Protein AF-A0A359HKV7-F1 (afdb_monomer_lite)

Radius of gyration: 12.98 Å; chains: 1; bounding box: 37×22×26 Å

Structure (mmCIF, N/CA/C/O backbone):
data_AF-A0A359HKV7-F1
#
_entry.id   AF-A0A359HKV7-F1
#
loop_
_atom_site.group_PDB
_atom_site.id
_atom_site.type_symbol
_atom_site.label_atom_id
_atom_site.label_alt_id
_atom_site.label_comp_id
_atom_site.label_asym_id
_atom_site.label_entity_id
_atom_site.label_seq_id
_atom_site.pdbx_PDB_ins_code
_atom_site.Cartn_x
_atom_site.Cartn_y
_atom_site.Cartn_z
_atom_site.occupancy
_atom_site.B_iso_or_equiv
_atom_site.auth_seq_id
_atom_site.auth_comp_id
_atom_site.auth_asym_id
_atom_site.auth_atom_id
_atom_site.pdbx_PDB_model_num
ATOM 1 N N . MET A 1 1 ? -1.077 6.255 -7.325 1.00 81.31 1 MET A N 1
ATOM 2 C CA . MET A 1 1 ? -0.539 6.173 -5.936 1.00 81.31 1 MET A CA 1
ATOM 3 C C . MET A 1 1 ? 0.964 5.879 -5.817 1.00 81.31 1 MET A C 1
ATOM 5 O O . MET A 1 1 ? 1.604 6.474 -4.959 1.00 81.31 1 MET A O 1
ATOM 9 N N . GLY A 1 2 ? 1.560 5.001 -6.640 1.00 85.06 2 GLY A N 1
ATOM 10 C CA . GLY A 1 2 ? 2.969 4.587 -6.469 1.00 85.06 2 GLY A CA 1
ATOM 11 C C . GLY A 1 2 ? 4.012 5.719 -6.488 1.00 85.06 2 GLY A C 1
ATOM 12 O O . GLY A 1 2 ? 4.953 5.694 -5.703 1.00 85.06 2 GLY A O 1
ATOM 13 N N . ILE A 1 3 ? 3.822 6.755 -7.316 1.00 92.56 3 ILE A N 1
ATOM 14 C CA . ILE A 1 3 ? 4.738 7.914 -7.362 1.00 92.56 3 ILE A CA 1
ATOM 15 C C . ILE A 1 3 ? 4.708 8.705 -6.046 1.00 92.56 3 ILE A C 1
ATOM 17 O O . ILE A 1 3 ? 5.760 9.083 -5.540 1.00 92.56 3 ILE A O 1
ATOM 21 N N . ALA A 1 4 ? 3.521 8.915 -5.466 1.00 93.38 4 ALA A N 1
ATOM 22 C CA . ALA A 1 4 ? 3.378 9.618 -4.191 1.00 93.38 4 ALA A CA 1
ATOM 23 C C . ALA A 1 4 ? 4.093 8.870 -3.054 1.00 93.38 4 ALA A C 1
ATOM 25 O O . ALA A 1 4 ? 4.810 9.484 -2.269 1.00 93.38 4 ALA A O 1
ATOM 26 N N . TYR A 1 5 ? 3.972 7.538 -3.026 1.00 94.50 5 TYR A N 1
ATOM 27 C CA . TYR A 1 5 ? 4.723 6.697 -2.093 1.00 94.50 5 TYR A CA 1
ATOM 28 C C . TYR A 1 5 ? 6.232 6.827 -2.282 1.00 94.50 5 TYR A C 1
ATOM 30 O O . TYR A 1 5 ? 6.951 7.010 -1.308 1.00 94.50 5 TYR A O 1
ATOM 38 N N . LYS A 1 6 ? 6.725 6.782 -3.524 1.00 93.69 6 LYS A N 1
ATOM 39 C CA . LYS A 1 6 ? 8.161 6.932 -3.789 1.00 93.69 6 LYS A CA 1
ATOM 40 C C . LYS A 1 6 ? 8.704 8.283 -3.360 1.00 93.69 6 LYS A C 1
ATOM 42 O O . LYS A 1 6 ? 9.809 8.338 -2.837 1.00 93.69 6 LYS A O 1
ATOM 47 N N . LEU A 1 7 ? 7.940 9.351 -3.573 1.00 95.12 7 LEU A N 1
ATOM 48 C CA . LEU A 1 7 ? 8.315 1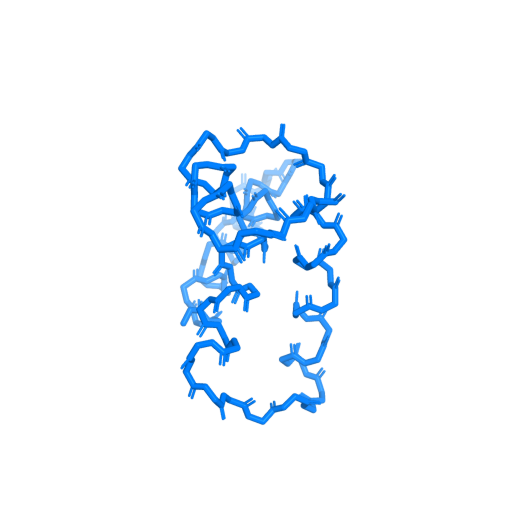0.676 -3.097 1.00 95.12 7 LEU A CA 1
ATOM 49 C C . LEU A 1 7 ? 8.414 10.694 -1.568 1.00 95.12 7 LEU A C 1
ATOM 51 O O . LEU A 1 7 ? 9.423 11.143 -1.038 1.00 95.12 7 LEU A O 1
ATOM 55 N N . ALA A 1 8 ? 7.410 10.158 -0.868 1.00 94.06 8 ALA A N 1
ATOM 56 C CA . ALA A 1 8 ? 7.431 10.061 0.591 1.00 94.06 8 ALA A CA 1
ATOM 57 C C . ALA A 1 8 ? 8.608 9.206 1.097 1.00 94.06 8 ALA A C 1
ATOM 59 O O . ALA A 1 8 ? 9.342 9.638 1.977 1.00 94.06 8 ALA A O 1
ATOM 60 N N . ALA A 1 9 ? 8.852 8.046 0.483 1.00 92.62 9 ALA A N 1
ATOM 61 C CA . ALA A 1 9 ? 9.961 7.162 0.836 1.00 92.62 9 ALA A CA 1
ATOM 62 C C . ALA A 1 9 ? 11.334 7.811 0.582 1.00 92.62 9 ALA A C 1
ATOM 64 O O . ALA A 1 9 ? 12.256 7.649 1.378 1.00 92.62 9 ALA A O 1
ATOM 65 N N . ALA A 1 10 ? 11.476 8.577 -0.504 1.00 94.56 10 ALA A N 1
ATOM 66 C CA . ALA A 1 10 ? 12.694 9.334 -0.776 1.00 94.56 10 ALA A CA 1
ATOM 67 C C . ALA A 1 10 ? 12.910 10.450 0.258 1.00 94.56 10 ALA A C 1
ATOM 69 O O . ALA A 1 10 ? 14.037 10.658 0.700 1.00 94.56 10 ALA A O 1
ATOM 70 N N . LEU A 1 11 ? 11.844 11.139 0.680 1.00 94.31 11 LEU A N 1
ATOM 71 C CA . LEU A 1 11 ? 11.920 12.142 1.744 1.00 94.31 11 LEU A CA 1
ATOM 72 C C . LEU A 1 11 ? 12.309 11.518 3.086 1.00 94.31 11 LEU A C 1
ATOM 74 O O . LEU A 1 11 ? 13.164 12.068 3.771 1.00 94.31 11 LEU A O 1
ATOM 78 N N . ASP A 1 12 ? 11.757 10.356 3.435 1.00 93.25 12 ASP A N 1
ATOM 79 C CA . ASP A 1 12 ? 12.145 9.632 4.650 1.00 93.25 12 ASP A CA 1
ATOM 80 C C . ASP A 1 12 ? 13.633 9.286 4.659 1.00 93.25 12 ASP A C 1
ATOM 82 O O . ASP A 1 12 ? 14.304 9.457 5.678 1.00 93.25 12 ASP A O 1
ATOM 86 N N . GLN A 1 13 ? 14.163 8.865 3.508 1.00 91.50 13 GLN A N 1
ATOM 87 C CA . GLN A 1 13 ? 15.587 8.604 3.345 1.00 91.50 13 GLN A CA 1
ATOM 88 C C . GLN A 1 13 ? 16.425 9.883 3.495 1.00 91.50 13 GLN A C 1
ATOM 90 O O . GLN A 1 13 ? 17.471 9.847 4.138 1.00 91.50 13 GLN A O 1
ATOM 95 N N . GLN A 1 14 ? 15.987 11.008 2.919 1.00 93.88 14 GLN A N 1
ATOM 96 C CA . GLN A 1 14 ? 16.710 12.284 3.012 1.00 93.88 14 GLN A CA 1
ATOM 97 C C . GLN A 1 14 ? 16.672 12.910 4.409 1.00 93.88 14 GLN A C 1
ATOM 99 O O . GLN A 1 14 ? 17.602 13.623 4.774 1.00 93.88 14 GLN A O 1
ATOM 104 N N . LEU A 1 15 ? 15.611 12.662 5.174 1.00 93.12 15 LEU A N 1
ATOM 105 C CA . LEU A 1 15 ? 15.445 13.158 6.540 1.00 93.12 15 LEU A CA 1
ATOM 106 C C . LEU A 1 15 ? 16.034 12.209 7.597 1.00 93.12 15 LEU A C 1
ATOM 108 O O . LEU A 1 15 ? 15.883 12.471 8.786 1.00 93.12 15 LEU A O 1
ATOM 112 N N . GLU A 1 16 ? 16.682 11.116 7.175 1.00 89.62 16 GLU A N 1
ATOM 113 C CA . GLU A 1 16 ? 17.245 10.079 8.053 1.00 89.62 16 GLU A CA 1
ATOM 114 C C . GLU A 1 16 ? 16.211 9.511 9.048 1.00 89.62 16 GLU A C 1
ATOM 116 O O . GLU A 1 16 ? 16.521 9.137 10.184 1.00 89.62 16 GLU A O 1
ATOM 121 N N . ASN A 1 17 ? 14.950 9.421 8.612 1.00 87.00 17 ASN A N 1
ATOM 122 C CA . ASN A 1 17 ? 13.869 8.901 9.438 1.00 87.00 17 ASN A CA 1
ATOM 123 C C . ASN A 1 17 ? 14.109 7.418 9.740 1.00 87.00 17 ASN A C 1
ATOM 125 O O . ASN A 1 17 ? 14.047 6.560 8.864 1.00 87.00 17 ASN A O 1
ATOM 129 N N . THR A 1 18 ? 14.294 7.088 11.017 1.00 77.31 18 THR A N 1
ATOM 130 C CA . THR A 1 18 ? 14.609 5.717 11.458 1.00 77.31 18 THR A CA 1
ATOM 131 C C . THR A 1 18 ? 13.439 4.739 11.317 1.00 77.31 18 THR A C 1
ATOM 133 O O . THR A 1 18 ? 13.638 3.532 11.413 1.00 77.31 18 THR A O 1
ATOM 136 N N . LYS A 1 19 ? 12.214 5.247 11.137 1.00 79.06 19 LYS A N 1
ATOM 137 C CA . LYS A 1 19 ? 10.972 4.456 11.119 1.00 79.06 19 LYS A CA 1
ATOM 138 C C . LYS A 1 19 ? 10.240 4.443 9.772 1.00 79.06 19 LYS A C 1
ATOM 140 O O . LYS A 1 19 ? 9.153 3.889 9.728 1.00 79.06 19 LYS A O 1
ATOM 145 N N . SER A 1 20 ? 10.794 5.045 8.716 1.00 83.81 20 SER A N 1
ATOM 146 C CA . SER A 1 20 ? 10.171 5.145 7.379 1.00 83.81 20 SER A CA 1
ATOM 147 C C . SER A 1 20 ? 8.641 5.374 7.391 1.00 83.81 20 SER A C 1
ATOM 149 O O . SER A 1 20 ? 7.896 4.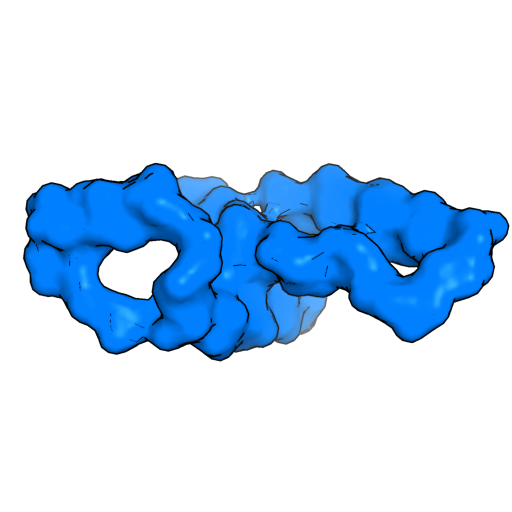486 6.973 1.00 83.81 20 SER A O 1
ATOM 151 N N . PRO A 1 21 ? 8.151 6.539 7.868 1.00 87.00 21 PRO A N 1
ATOM 152 C CA . PRO A 1 21 ? 6.725 6.893 7.897 1.00 87.00 21 PRO A CA 1
ATOM 153 C C . PRO A 1 21 ? 5.915 6.572 6.629 1.00 87.00 21 PRO A C 1
ATOM 155 O O . PRO A 1 21 ? 4.715 6.317 6.711 1.00 87.00 21 PRO A O 1
ATOM 158 N N . ALA A 1 22 ? 6.532 6.582 5.446 1.00 92.44 22 ALA A N 1
ATOM 159 C CA . ALA A 1 22 ? 5.889 6.220 4.188 1.00 92.44 22 ALA A CA 1
ATOM 160 C C . ALA A 1 22 ? 5.378 4.767 4.156 1.00 92.44 22 ALA A C 1
ATOM 162 O O . ALA A 1 22 ? 4.376 4.496 3.487 1.00 92.44 22 ALA A O 1
ATOM 163 N N . GLU A 1 23 ? 6.025 3.835 4.867 1.00 92.19 23 GLU A N 1
ATOM 164 C CA . GLU A 1 23 ? 5.624 2.420 4.901 1.00 92.19 23 GLU A CA 1
ATOM 165 C C . GLU A 1 23 ? 4.237 2.218 5.522 1.00 92.19 23 GLU A C 1
ATOM 167 O O . GLU A 1 23 ? 3.488 1.352 5.062 1.00 92.19 23 GLU A O 1
ATOM 172 N N . ASP A 1 24 ? 3.840 3.074 6.468 1.00 92.38 24 ASP A N 1
ATOM 173 C CA . ASP A 1 24 ? 2.525 3.023 7.121 1.00 92.38 24 ASP A CA 1
ATOM 174 C C . ASP A 1 24 ? 1.368 3.270 6.138 1.00 92.38 24 ASP A C 1
ATOM 176 O O . ASP A 1 24 ? 0.212 2.971 6.436 1.00 92.38 24 ASP A O 1
ATOM 180 N N . TYR A 1 25 ? 1.651 3.815 4.951 1.00 94.00 25 TYR A N 1
ATOM 181 C CA . TYR A 1 25 ? 0.663 4.128 3.913 1.00 94.00 25 TYR A CA 1
ATOM 182 C C . TYR A 1 25 ? 0.605 3.093 2.785 1.00 94.00 25 TYR A C 1
ATOM 184 O O . TYR A 1 25 ? -0.117 3.295 1.804 1.00 94.00 25 TYR A O 1
ATOM 192 N N . LEU A 1 26 ? 1.337 1.979 2.894 1.00 95.31 26 LEU A N 1
ATOM 193 C CA . LEU A 1 26 ? 1.367 0.946 1.854 1.00 95.31 26 LEU A CA 1
ATOM 194 C C . LEU A 1 26 ? -0.008 0.324 1.578 1.00 95.31 26 LEU A C 1
ATOM 196 O O . LEU A 1 26 ? -0.279 -0.065 0.444 1.00 95.31 26 LEU A O 1
ATOM 200 N N . ASP A 1 27 ? -0.896 0.267 2.567 1.00 94.94 27 ASP A N 1
ATOM 201 C CA . ASP A 1 27 ? -2.280 -0.187 2.408 1.00 94.94 27 ASP A CA 1
ATOM 202 C C . ASP A 1 27 ? -3.075 0.698 1.429 1.00 94.94 27 ASP A C 1
ATOM 204 O O . ASP A 1 27 ? -3.746 0.192 0.525 1.00 94.94 27 ASP A O 1
ATOM 208 N N . LEU A 1 28 ? -2.924 2.020 1.522 1.00 95.12 28 LEU A N 1
ATOM 209 C CA . LEU A 1 28 ? -3.519 2.980 0.587 1.00 95.12 28 LEU A CA 1
ATOM 210 C C . LEU A 1 28 ? -2.852 2.932 -0.792 1.00 95.12 28 LEU A C 1
ATOM 212 O O . LEU A 1 28 ? -3.526 3.098 -1.813 1.00 95.12 28 LEU A O 1
ATOM 216 N N . VAL A 1 29 ? -1.542 2.671 -0.844 1.00 96.75 29 VAL A N 1
ATOM 217 C CA . VAL A 1 29 ? -0.824 2.452 -2.109 1.00 96.75 29 VAL A CA 1
ATOM 218 C C . VAL A 1 29 ? -1.373 1.223 -2.821 1.00 96.75 29 VAL A C 1
ATOM 220 O O . VAL A 1 29 ? -1.641 1.299 -4.021 1.00 96.75 29 VAL A O 1
ATOM 223 N N . ALA A 1 30 ? -1.579 0.120 -2.100 1.00 96.06 30 ALA A N 1
ATOM 224 C CA . ALA A 1 30 ? -2.164 -1.094 -2.651 1.00 96.06 30 ALA A CA 1
ATOM 225 C C . ALA A 1 30 ? -3.584 -0.848 -3.165 1.00 96.06 30 ALA A C 1
ATOM 227 O O . ALA A 1 30 ? -3.864 -1.178 -4.318 1.00 96.06 30 ALA A O 1
ATOM 228 N N . LEU A 1 31 ? -4.440 -0.207 -2.358 1.00 95.38 31 LEU A N 1
ATOM 229 C CA . LEU A 1 31 ? -5.816 0.107 -2.745 1.00 95.38 31 LEU A CA 1
ATOM 230 C C . LEU A 1 31 ? -5.866 0.904 -4.052 1.00 95.38 31 LEU A C 1
ATOM 232 O O . LEU A 1 31 ? -6.540 0.492 -4.992 1.00 95.38 31 LEU A O 1
ATOM 236 N N . GLY A 1 32 ? -5.125 2.012 -4.142 1.00 96.56 32 GLY A N 1
ATOM 237 C CA . GLY A 1 32 ? -5.147 2.844 -5.343 1.00 96.56 32 GLY A CA 1
ATOM 238 C C . GLY A 1 32 ? -4.478 2.185 -6.549 1.00 96.56 32 GLY A C 1
ATOM 239 O O . GLY A 1 32 ? -4.967 2.326 -7.657 1.00 96.56 32 GLY A O 1
ATOM 240 N N . THR A 1 33 ? -3.412 1.403 -6.356 1.00 96.62 33 THR A N 1
ATOM 241 C CA . THR A 1 33 ? -2.753 0.692 -7.471 1.00 96.62 33 THR A CA 1
ATOM 242 C C . THR A 1 33 ? -3.675 -0.362 -8.094 1.00 96.62 33 THR A C 1
ATOM 244 O O . THR A 1 33 ? -3.699 -0.506 -9.315 1.00 96.62 33 THR A O 1
ATOM 247 N N . VAL A 1 34 ? -4.448 -1.082 -7.271 1.00 96.50 34 VAL A N 1
ATOM 248 C CA . VAL A 1 34 ? -5.448 -2.051 -7.750 1.00 96.50 34 VAL A CA 1
ATOM 249 C C . VAL A 1 34 ? -6.64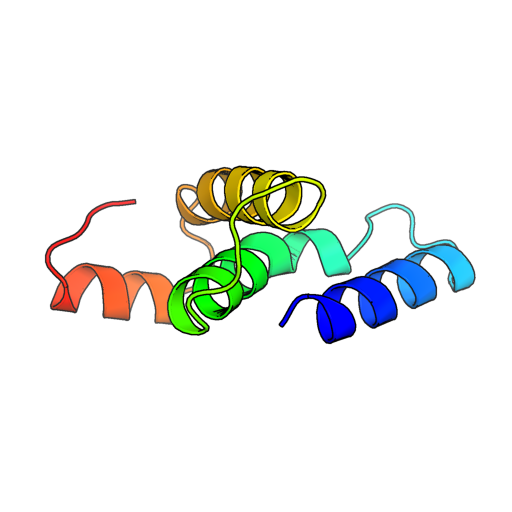5 -1.334 -8.382 1.00 96.50 34 VAL A C 1
ATOM 251 O O . VAL A 1 34 ? -7.097 -1.751 -9.445 1.00 96.50 34 VAL A O 1
ATOM 254 N N . ALA A 1 35 ? -7.125 -0.244 -7.774 1.00 96.44 35 ALA A N 1
ATOM 255 C CA . ALA A 1 35 ? -8.223 0.560 -8.317 1.00 96.44 35 ALA A CA 1
ATOM 256 C C . ALA A 1 35 ? -7.880 1.199 -9.676 1.00 96.44 35 ALA A C 1
ATOM 258 O O . ALA A 1 35 ? -8.742 1.268 -10.548 1.00 96.44 35 ALA A O 1
ATOM 259 N N . ASP A 1 36 ? -6.618 1.585 -9.884 1.00 96.94 36 ASP A N 1
ATOM 260 C CA . ASP A 1 36 ? -6.098 2.119 -11.150 1.00 96.94 36 ASP A CA 1
ATOM 261 C C . ASP A 1 36 ? -5.911 1.029 -12.235 1.00 96.94 36 ASP A C 1
ATOM 263 O O . ASP A 1 36 ? -5.454 1.335 -13.336 1.00 96.94 36 ASP A O 1
ATOM 267 N N . LEU A 1 37 ? -6.215 -0.248 -11.945 1.00 96.50 37 LEU A N 1
ATOM 268 C CA . LEU A 1 37 ? -5.973 -1.404 -12.827 1.00 96.50 37 LEU A CA 1
ATOM 269 C C . LEU A 1 37 ? -4.525 -1.476 -13.353 1.00 96.50 37 LEU A C 1
ATOM 271 O O . LEU A 1 37 ? -4.266 -1.938 -14.468 1.00 96.50 37 LEU A O 1
ATOM 275 N N . ALA A 1 38 ? -3.558 -1.023 -12.549 1.00 96.25 38 ALA A N 1
ATOM 276 C CA . ALA A 1 38 ? -2.158 -1.014 -12.946 1.00 96.25 38 ALA A CA 1
ATOM 277 C C . ALA A 1 38 ? -1.614 -2.452 -13.101 1.00 96.25 38 ALA A C 1
ATOM 279 O O . ALA A 1 38 ? -1.963 -3.335 -12.310 1.00 96.25 38 ALA A O 1
ATOM 280 N N . PRO A 1 39 ? -0.700 -2.715 -14.058 1.00 97.38 39 PRO A N 1
ATOM 281 C CA . PRO A 1 39 ? -0.093 -4.033 -14.202 1.00 97.38 39 PRO A CA 1
ATOM 282 C C . PRO A 1 39 ? 0.605 -4.482 -12.910 1.00 97.38 39 PRO A C 1
ATOM 284 O O . PRO A 1 39 ? 1.536 -3.825 -12.434 1.00 97.38 39 PRO A O 1
ATOM 287 N N . LEU A 1 40 ? 0.183 -5.624 -12.355 1.00 97.44 40 LEU A N 1
ATOM 288 C CA . LEU A 1 40 ? 0.741 -6.211 -11.129 1.00 97.44 40 LEU A CA 1
ATOM 289 C C . LEU A 1 40 ? 1.984 -7.059 -11.421 1.00 97.44 40 LEU A C 1
ATOM 291 O O . LEU A 1 40 ? 2.049 -8.261 -11.152 1.00 97.44 40 LEU A O 1
ATOM 295 N N . VAL A 1 41 ? 2.998 -6.398 -11.967 1.00 97.19 41 VAL A N 1
ATOM 296 C CA . VAL A 1 41 ? 4.323 -6.956 -12.253 1.00 97.19 41 VAL A CA 1
ATOM 297 C C . VAL A 1 41 ? 5.399 -6.114 -11.572 1.00 97.19 41 VAL A C 1
ATOM 299 O O . VAL A 1 41 ? 5.161 -4.958 -11.224 1.00 97.19 41 VAL A O 1
ATOM 302 N N . GLY A 1 42 ? 6.575 -6.704 -11.346 1.00 96.56 42 GLY A N 1
ATOM 303 C CA . GLY A 1 42 ? 7.720 -6.010 -10.754 1.00 96.56 42 GLY A CA 1
ATOM 304 C C . GLY A 1 42 ? 7.378 -5.273 -9.455 1.00 96.56 42 GLY A C 1
ATOM 305 O O . GLY A 1 42 ? 6.897 -5.868 -8.490 1.00 96.56 42 GLY A O 1
ATOM 306 N N . GLU A 1 43 ? 7.616 -3.964 -9.446 1.00 95.62 43 GLU A N 1
ATOM 307 C CA . GLU A 1 43 ? 7.442 -3.112 -8.271 1.00 95.62 43 GLU A CA 1
ATOM 308 C C . GLU A 1 43 ? 5.986 -2.989 -7.811 1.00 95.62 43 GLU A C 1
ATOM 310 O O . GLU A 1 43 ? 5.719 -3.116 -6.618 1.00 95.62 43 GLU A O 1
ATOM 315 N N . ASN A 1 44 ? 5.032 -2.825 -8.732 1.00 96.44 44 ASN A N 1
ATOM 316 C CA . ASN A 1 44 ? 3.614 -2.744 -8.371 1.00 96.44 44 ASN A CA 1
ATOM 317 C C . ASN A 1 44 ? 3.171 -4.008 -7.631 1.00 96.44 44 ASN A C 1
ATOM 319 O O . ASN A 1 44 ? 2.475 -3.929 -6.622 1.00 96.44 44 ASN A O 1
ATOM 323 N N . ARG A 1 45 ? 3.638 -5.182 -8.082 1.00 97.69 45 ARG A N 1
ATOM 324 C CA . ARG A 1 45 ? 3.379 -6.454 -7.396 1.00 97.69 45 ARG A CA 1
ATOM 325 C C . ARG A 1 45 ? 3.956 -6.465 -5.982 1.00 97.69 45 ARG A C 1
ATOM 327 O O . ARG A 1 45 ? 3.301 -6.956 -5.066 1.00 97.69 45 ARG A O 1
ATOM 334 N N . TYR A 1 46 ? 5.172 -5.953 -5.806 1.00 96.94 46 TYR A N 1
ATOM 335 C CA . TYR A 1 46 ? 5.815 -5.878 -4.496 1.00 96.94 46 TYR A CA 1
ATOM 336 C C . TYR A 1 46 ? 5.051 -4.952 -3.538 1.00 96.94 46 TYR A C 1
ATOM 338 O O . TYR A 1 46 ? 4.695 -5.380 -2.438 1.00 96.94 46 TYR A O 1
ATOM 346 N N . LEU A 1 47 ? 4.749 -3.725 -3.974 1.00 96.44 47 LEU A N 1
ATOM 347 C CA . LEU A 1 47 ? 4.043 -2.721 -3.173 1.00 96.44 47 LEU A CA 1
ATOM 348 C C . LEU A 1 47 ? 2.632 -3.180 -2.808 1.00 96.44 47 LEU A C 1
ATOM 350 O O . LEU A 1 47 ? 2.249 -3.100 -1.644 1.00 96.44 47 LEU A O 1
ATOM 354 N N . VAL A 1 48 ? 1.886 -3.732 -3.770 1.00 97.44 48 VAL A N 1
ATOM 355 C CA . VAL A 1 48 ? 0.535 -4.250 -3.523 1.00 97.44 48 VAL A CA 1
ATOM 356 C C . VAL A 1 48 ? 0.570 -5.408 -2.532 1.00 97.44 48 VAL A C 1
ATOM 358 O O . VAL A 1 48 ? -0.229 -5.424 -1.604 1.00 97.44 48 VAL A O 1
ATOM 361 N N . ARG A 1 49 ? 1.516 -6.349 -2.656 1.00 97.38 49 ARG A N 1
ATOM 362 C CA . ARG A 1 49 ? 1.630 -7.464 -1.702 1.00 97.38 49 ARG A CA 1
ATOM 363 C C . ARG A 1 49 ? 1.849 -6.964 -0.272 1.00 97.38 49 ARG A C 1
ATOM 365 O O . ARG A 1 49 ? 1.136 -7.391 0.630 1.00 97.38 49 ARG A O 1
ATOM 372 N N . ARG A 1 50 ? 2.808 -6.055 -0.073 1.00 96.00 50 ARG A N 1
ATOM 373 C CA . ARG A 1 50 ? 3.108 -5.480 1.249 1.00 96.00 50 ARG A CA 1
ATOM 374 C C . ARG A 1 50 ? 1.943 -4.650 1.786 1.00 96.00 50 ARG A C 1
ATOM 376 O O . ARG A 1 50 ? 1.604 -4.772 2.956 1.00 96.00 50 ARG A O 1
ATOM 383 N N . GLY A 1 51 ? 1.292 -3.864 0.933 1.00 95.38 51 GLY A N 1
ATOM 384 C CA . GLY A 1 51 ? 0.123 -3.083 1.319 1.00 95.38 51 GLY A CA 1
ATOM 385 C C . GLY A 1 51 ? -1.085 -3.937 1.687 1.00 95.38 51 GLY A C 1
ATOM 386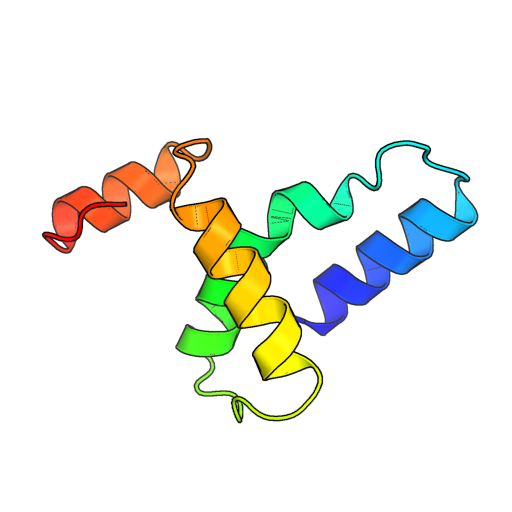 O O . GLY A 1 51 ? -1.770 -3.617 2.647 1.00 95.38 51 GLY A O 1
ATOM 387 N N . LEU A 1 52 ? -1.314 -5.063 1.006 1.00 94.94 52 LEU A N 1
ATOM 388 C CA . LEU A 1 52 ? -2.350 -6.027 1.390 1.00 94.94 52 LEU A CA 1
ATOM 389 C C . LEU A 1 52 ? -2.011 -6.764 2.693 1.00 94.94 52 LEU A C 1
ATOM 391 O O . LEU A 1 52 ? -2.912 -7.144 3.427 1.00 94.94 52 LEU A O 1
ATOM 395 N N . GLU A 1 53 ? -0.737 -6.999 3.010 1.00 94.62 53 GLU A N 1
ATOM 396 C CA . GLU A 1 53 ? -0.333 -7.504 4.333 1.00 94.62 53 GLU A CA 1
ATOM 397 C C . GLU A 1 53 ? -0.625 -6.476 5.436 1.00 94.62 53 GLU A C 1
ATOM 3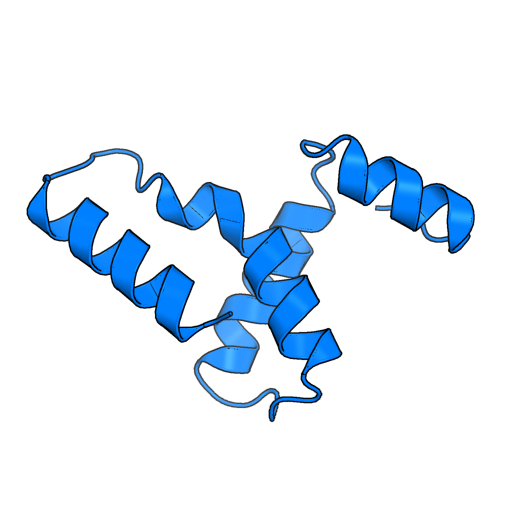99 O O . GLU A 1 53 ? -1.156 -6.848 6.481 1.00 94.62 53 GLU A O 1
ATOM 404 N N . LEU A 1 54 ? -0.349 -5.194 5.181 1.00 93.75 54 LEU A N 1
ATOM 405 C CA . LEU A 1 54 ? -0.641 -4.106 6.114 1.00 93.75 54 LEU A CA 1
ATOM 406 C C . LEU A 1 54 ? -2.147 -3.857 6.269 1.00 93.75 54 LEU A C 1
ATOM 408 O O . LEU A 1 54 ? -2.620 -3.651 7.377 1.00 93.75 54 LEU A O 1
ATOM 412 N N . MET A 1 55 ? -2.917 -3.946 5.185 1.00 93.19 55 MET A N 1
ATOM 413 C CA . MET A 1 55 ? -4.367 -3.725 5.177 1.00 93.19 55 MET A CA 1
ATOM 414 C C . MET A 1 55 ? -5.136 -4.729 6.054 1.00 93.19 55 MET A C 1
ATOM 416 O O . MET A 1 55 ? -6.210 -4.405 6.556 1.00 93.19 55 MET A O 1
ATOM 420 N N . ARG A 1 56 ? -4.571 -5.922 6.281 1.00 91.12 56 ARG A N 1
ATOM 421 C CA . ARG A 1 56 ? -5.107 -6.929 7.217 1.00 91.12 56 ARG A CA 1
ATOM 422 C C . ARG A 1 56 ? -4.877 -6.569 8.685 1.00 91.12 56 ARG A C 1
ATOM 424 O O . ARG A 1 56 ? -5.443 -7.196 9.574 1.00 91.12 56 ARG A O 1
ATOM 431 N N . GLN A 1 57 ? -4.045 -5.565 8.957 1.00 90.19 57 GLN A N 1
ATOM 432 C CA . GLN A 1 57 ? -3.845 -5.001 10.285 1.00 90.19 57 GLN A CA 1
ATOM 433 C C . GLN A 1 57 ? -4.740 -3.760 10.403 1.00 90.19 57 GLN A C 1
ATOM 435 O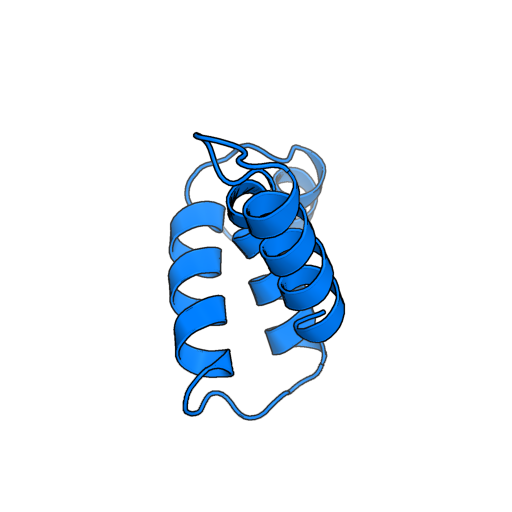 O . GLN A 1 57 ? -4.435 -2.718 9.820 1.00 90.19 57 GLN A O 1
ATOM 440 N N . PRO A 1 58 ? -5.873 -3.844 11.117 1.00 69.94 58 PRO A N 1
ATOM 441 C CA . PRO A 1 58 ? -6.890 -2.802 11.099 1.00 69.94 58 PRO A CA 1
ATOM 442 C C . PRO A 1 58 ? -6.405 -1.537 11.824 1.00 69.94 58 PRO A C 1
ATOM 444 O O . PRO A 1 58 ? -6.551 -1.415 13.036 1.00 69.94 58 PRO A O 1
ATOM 447 N N . GLN A 1 59 ? -5.837 -0.582 11.082 1.00 85.50 59 GLN A N 1
ATOM 448 C CA . GLN A 1 59 ? -5.363 0.701 11.629 1.00 85.50 59 GLN A CA 1
ATOM 449 C C . GLN A 1 59 ? -6.165 1.913 11.132 1.00 85.50 59 GLN A C 1
ATOM 451 O O . GLN A 1 59 ? -6.241 2.936 11.811 1.00 85.50 59 GLN A O 1
ATOM 456 N N . ARG A 1 60 ? -6.790 1.824 9.949 1.00 92.06 60 ARG A N 1
ATOM 457 C CA . ARG A 1 60 ? -7.497 2.948 9.315 1.00 92.06 60 ARG A CA 1
ATOM 458 C C . ARG A 1 60 ? -9.006 2.771 9.403 1.00 92.06 60 ARG A C 1
ATOM 460 O O . ARG A 1 60 ? -9.581 2.000 8.639 1.00 92.06 60 ARG A O 1
ATOM 467 N N . GLN A 1 61 ? -9.663 3.564 10.251 1.00 94.00 61 GLN A N 1
ATOM 468 C CA . GLN A 1 61 ? -11.123 3.518 10.416 1.00 94.00 61 GLN A CA 1
ATOM 469 C C . GLN A 1 61 ? -11.881 3.646 9.083 1.00 94.00 61 GLN A C 1
ATOM 471 O O . GLN A 1 61 ? -12.870 2.952 8.874 1.00 94.00 61 GLN A O 1
ATOM 476 N N . GLY A 1 62 ? -11.396 4.482 8.158 1.00 94.06 62 GLY A N 1
ATOM 477 C CA . GLY A 1 62 ? -12.000 4.629 6.832 1.00 94.06 62 GLY A CA 1
ATOM 478 C C . GLY A 1 62 ? -11.981 3.338 6.004 1.00 94.06 62 GLY A C 1
ATOM 479 O O . GLY A 1 62 ? -12.997 2.989 5.410 1.00 94.06 62 GLY A O 1
ATOM 480 N N . LEU A 1 63 ? -10.865 2.596 6.006 1.00 93.81 63 LEU A N 1
ATOM 481 C CA . LEU A 1 63 ? -10.779 1.311 5.300 1.00 93.81 63 LEU A CA 1
ATOM 482 C C . LEU A 1 63 ? -11.692 0.263 5.938 1.00 93.81 63 LEU A C 1
ATOM 484 O O . LEU A 1 63 ? -12.374 -0.453 5.215 1.00 93.81 63 LEU A O 1
ATOM 488 N N . LEU A 1 64 ? -11.772 0.225 7.271 1.00 93.56 64 LEU A N 1
ATOM 489 C CA . LEU A 1 64 ? -12.663 -0.696 7.985 1.00 93.56 64 LEU A CA 1
ATOM 490 C C . LEU A 1 64 ? -14.135 -0.438 7.662 1.00 93.56 64 LEU A C 1
ATOM 492 O O . LEU A 1 64 ? -14.890 -1.378 7.424 1.00 93.56 64 LEU A O 1
ATOM 496 N N . SER A 1 65 ? -14.538 0.832 7.593 1.00 94.88 65 SER A N 1
ATOM 497 C CA . SER A 1 65 ? -15.896 1.197 7.191 1.00 94.88 65 SER A CA 1
ATOM 498 C C . SER A 1 65 ? -16.202 0.754 5.756 1.00 94.88 65 SER A C 1
ATOM 500 O O . SER A 1 65 ? -17.271 0.201 5.505 1.00 94.88 65 SER A O 1
ATOM 502 N N . LEU A 1 66 ? -15.263 0.942 4.820 1.00 94.06 66 LEU A N 1
ATOM 503 C CA . LEU A 1 66 ? -15.423 0.493 3.431 1.00 94.06 66 LEU A CA 1
ATOM 504 C C . LEU A 1 66 ? -15.494 -1.035 3.321 1.00 94.06 66 LEU A C 1
ATOM 506 O O . LEU A 1 66 ? -16.350 -1.551 2.608 1.00 94.06 66 LEU A O 1
ATOM 510 N N . MET A 1 67 ? -14.642 -1.754 4.053 1.00 93.62 67 MET A N 1
ATOM 511 C CA . MET A 1 67 ? -14.666 -3.217 4.143 1.00 93.62 67 MET A CA 1
ATOM 512 C C . MET A 1 67 ? -16.014 -3.731 4.659 1.00 93.62 67 MET A C 1
ATOM 514 O O . MET A 1 67 ? -16.590 -4.639 4.062 1.00 93.62 67 MET A O 1
ATOM 518 N N . GLY A 1 68 ? -16.560 -3.094 5.700 1.00 94.25 68 GLY A N 1
ATOM 519 C CA . GLY A 1 68 ? -17.877 -3.424 6.245 1.00 94.25 68 GLY A CA 1
ATOM 520 C C . GLY A 1 68 ? -19.006 -3.258 5.224 1.00 94.25 68 GLY A C 1
ATOM 521 O O . GLY A 1 68 ? -19.846 -4.145 5.100 1.00 94.25 68 GLY A O 1
ATOM 522 N N . VAL A 1 69 ? -19.000 -2.170 4.444 1.00 96.94 69 VAL A N 1
ATOM 523 C CA . VAL A 1 69 ? -19.980 -1.957 3.358 1.00 96.94 69 VAL A CA 1
ATOM 524 C C . VAL A 1 69 ? -19.783 -2.961 2.217 1.00 96.94 69 VAL A C 1
ATOM 526 O O . VAL A 1 69 ? -20.760 -3.435 1.644 1.00 96.94 69 VAL A O 1
ATOM 529 N N . ALA A 1 70 ? -18.536 -3.313 1.899 1.00 95.12 70 ALA A N 1
ATOM 530 C CA . ALA A 1 70 ? -18.204 -4.269 0.846 1.00 95.12 70 ALA A CA 1
ATOM 531 C C . ALA A 1 70 ? -18.431 -5.741 1.245 1.00 95.12 70 ALA A C 1
ATOM 533 O O . ALA A 1 70 ? -18.317 -6.619 0.391 1.00 95.12 70 ALA A O 1
ATOM 534 N N . GLY A 1 71 ? -18.727 -6.030 2.518 1.00 95.38 71 GLY A N 1
ATOM 535 C CA . GLY A 1 71 ? -18.858 -7.398 3.027 1.00 95.38 71 GLY A CA 1
ATOM 536 C C . GLY A 1 71 ? -17.534 -8.170 3.053 1.00 95.38 71 GLY A C 1
ATOM 537 O O . GLY A 1 71 ? -17.536 -9.395 2.948 1.00 95.38 71 GLY A O 1
ATOM 538 N N . VAL A 1 72 ? -16.405 -7.464 3.163 1.00 90.81 72 VAL A N 1
ATOM 539 C CA . VAL A 1 72 ? -15.055 -8.043 3.185 1.00 90.81 72 VAL A CA 1
ATOM 540 C C . VAL A 1 72 ? -14.478 -7.923 4.591 1.00 90.81 72 VAL A C 1
ATOM 542 O O . VAL A 1 72 ? -14.648 -6.899 5.248 1.00 90.81 72 VAL A O 1
ATOM 545 N N . THR A 1 73 ? -13.779 -8.956 5.056 1.00 83.50 73 THR A N 1
ATOM 546 C CA . THR A 1 73 ? -13.033 -8.916 6.318 1.00 83.50 73 THR A CA 1
ATOM 547 C C . THR A 1 73 ? -11.541 -8.697 6.054 1.00 83.50 73 THR A C 1
ATOM 549 O O . THR A 1 73 ? -11.028 -9.258 5.080 1.00 83.50 73 THR A O 1
ATOM 552 N N . PRO A 1 74 ? -10.847 -7.912 6.899 1.00 72.75 74 PRO A N 1
ATOM 553 C CA . PRO A 1 74 ? -9.389 -7.893 6.915 1.00 72.75 74 PRO A CA 1
ATOM 554 C C . PRO A 1 74 ? -8.808 -9.274 7.252 1.00 72.75 74 PRO A C 1
ATOM 556 O O . PRO A 1 74 ? -9.484 -10.057 7.958 1.00 72.75 74 PRO A O 1
#

Sequence (74 aa):
MGIAYKLAAALDQQLENTKSPAEDYLDLVALGTVADLAPLVGENRYLVRRGLELMRQPQRQGLLSLMGVAGVTP

Secondary structure (DSSP, 8-state):
-HHHHHHHHHHHHHTT-TT-GGGGGHHHHHHHHHHTT---SHHHHHHHHHHHHHHTS---HHHHHHHHHHT---

pLDDT: mean 92.66, std 5.56, range [69.94, 97.69]

Foldseek 3Di:
DVVVLVVQQVVCVVVVPPPSPSLLCLLVLLVVCVVVVHDCDDPNVVSNVSNVVNLLVPDDPVSVVVCVVVVHHD